Protein AF-A0A847PDR6-F1 (afdb_monomer)

Secondary structure (DSSP, 8-state):
-------SHHHHHHHHHHHHHHHHHHHHHHHHHTT------THHHHHHHHHHHHHHHHHHHHHHHHHTT----PPSS-BS-GGGGEEEEEE-STT-EEEEEE----TTSBSS---SS--PPPP-TTEEEEEEE--SSSSPEEEEEEEEEEEEE-TTS-EEEEE-SS-SEEEEEE-

pLDDT: mean 78.64, std 16.33, range [38.94, 95.25]

Radius of gyration: 23.84 Å; Cα contacts (8 Å, |Δi|>4): 259; chains: 1; bounding box: 51×36×88 Å

Solvent-accessible surface area (backbone atoms only — not comparable to full-atom values): 10231 Å² total; per-residue (Å²): 142,81,87,80,84,86,81,69,63,67,68,54,51,53,52,52,51,52,51,50,50,51,51,50,49,50,50,49,48,60,71,45,49,86,64,55,78,69,93,65,61,82,82,53,52,61,57,50,50,51,37,53,50,30,43,50,52,47,50,49,53,51,50,53,36,26,73,71,75,40,78,82,63,65,80,91,74,77,36,84,40,73,77,75,31,53,62,44,80,39,82,42,69,82,57,21,34,22,39,29,29,47,24,60,58,62,79,85,44,41,75,42,72,69,80,71,96,52,78,63,80,74,69,30,81,55,25,34,38,37,40,23,36,44,59,51,95,68,64,43,39,35,42,38,35,30,28,42,56,42,83,41,79,44,98,88,73,49,77,44,56,42,69,48,94,58,61,83,42,77,51,77,46,82,81

Structure (mmCIF, N/CA/C/O backbone):
data_AF-A0A847PDR6-F1
#
_entry.id   AF-A0A847PDR6-F1
#
loop_
_atom_site.group_PDB
_atom_site.id
_atom_site.type_symbol
_atom_site.label_atom_id
_atom_site.label_alt_id
_atom_site.label_comp_id
_atom_site.label_asym_id
_atom_site.label_entity_id
_atom_site.label_seq_id
_atom_site.pdbx_PDB_ins_code
_atom_site.Cartn_x
_atom_site.Cartn_y
_atom_site.Cartn_z
_atom_site.occupancy
_atom_site.B_iso_or_equiv
_atom_site.auth_seq_id
_atom_site.auth_comp_id
_atom_site.auth_asym_id
_atom_site.auth_atom_id
_atom_site.pdbx_PDB_model_num
ATOM 1 N N . MET A 1 1 ? 31.184 10.364 68.489 1.00 40.00 1 MET A N 1
ATOM 2 C CA . MET A 1 1 ? 30.933 11.076 67.215 1.00 40.00 1 MET A CA 1
ATOM 3 C C . MET A 1 1 ? 31.523 10.253 66.074 1.00 40.00 1 MET A C 1
ATOM 5 O O . MET A 1 1 ? 32.729 10.058 66.056 1.00 40.00 1 MET A O 1
ATOM 9 N N . LYS A 1 2 ? 30.700 9.705 65.172 1.00 40.47 2 LYS A N 1
ATOM 10 C CA . LYS A 1 2 ? 31.156 9.064 63.924 1.00 40.47 2 LYS A CA 1
ATOM 11 C C . LYS A 1 2 ? 30.298 9.610 62.785 1.00 40.47 2 LYS A C 1
ATOM 13 O O . LYS A 1 2 ? 29.132 9.251 62.667 1.00 40.47 2 LYS A O 1
ATOM 18 N N . HIS A 1 3 ? 30.866 10.511 61.988 1.00 46.66 3 HIS A N 1
ATOM 19 C CA . HIS A 1 3 ? 30.249 10.972 60.748 1.00 46.66 3 HIS A CA 1
ATOM 20 C C . HIS A 1 3 ? 30.401 9.872 59.693 1.00 46.66 3 HIS A C 1
ATOM 22 O O . HIS A 1 3 ? 31.506 9.598 59.228 1.00 46.66 3 HIS A O 1
ATOM 28 N N . VAL A 1 4 ? 29.295 9.227 59.325 1.00 50.03 4 VAL A N 1
ATOM 29 C CA . VAL A 1 4 ? 29.241 8.333 58.163 1.00 50.03 4 VAL A CA 1
ATOM 30 C C . VAL A 1 4 ? 29.188 9.214 56.913 1.00 50.03 4 VAL A C 1
ATOM 32 O O . VAL A 1 4 ? 28.184 9.874 56.651 1.00 50.03 4 VAL A O 1
ATOM 35 N N . ARG A 1 5 ? 30.289 9.258 56.154 1.00 50.44 5 ARG A N 1
ATOM 36 C CA . ARG A 1 5 ? 30.369 9.919 54.842 1.00 50.44 5 ARG A CA 1
ATOM 37 C C . ARG A 1 5 ? 29.450 9.197 53.845 1.00 50.44 5 ARG A C 1
ATOM 39 O O . ARG A 1 5 ? 29.838 8.194 53.256 1.00 50.44 5 ARG A O 1
ATOM 46 N N . ARG A 1 6 ? 28.241 9.719 53.623 1.00 54.78 6 ARG A N 1
ATOM 47 C CA . ARG A 1 6 ? 27.426 9.426 52.432 1.00 54.78 6 ARG A CA 1
ATOM 48 C C . ARG A 1 6 ? 27.840 10.400 51.328 1.00 54.78 6 ARG A C 1
ATOM 50 O O . ARG A 1 6 ? 27.376 11.531 51.317 1.00 54.78 6 ARG A O 1
ATOM 57 N N . GLY A 1 7 ? 28.750 9.989 50.447 1.00 57.31 7 GLY A N 1
ATOM 58 C CA . GLY A 1 7 ? 29.277 10.879 49.399 1.00 57.31 7 GLY A CA 1
ATOM 59 C C . GLY A 1 7 ? 29.751 10.195 48.115 1.00 57.31 7 GLY A C 1
ATOM 60 O O . GLY A 1 7 ? 30.481 10.817 47.359 1.00 57.31 7 GLY A O 1
ATOM 61 N N . GLY A 1 8 ? 29.382 8.931 47.872 1.00 57.72 8 GLY A N 1
ATOM 62 C CA . GLY A 1 8 ? 29.852 8.165 46.703 1.00 57.72 8 GLY A CA 1
ATOM 63 C C . GLY A 1 8 ? 28.779 7.776 45.679 1.00 57.72 8 GLY A C 1
ATOM 64 O O . GLY A 1 8 ? 29.122 7.337 44.590 1.00 57.72 8 GLY A O 1
ATOM 65 N N . ALA A 1 9 ? 27.489 7.929 45.995 1.00 62.28 9 ALA A N 1
ATOM 66 C CA . ALA A 1 9 ? 26.409 7.417 45.141 1.00 62.28 9 ALA A CA 1
ATOM 67 C C . ALA A 1 9 ? 26.086 8.332 43.947 1.00 62.28 9 ALA A C 1
ATOM 69 O O . ALA A 1 9 ? 25.774 7.857 42.862 1.00 62.28 9 ALA A O 1
ATOM 70 N N . LEU A 1 10 ? 26.197 9.647 44.133 1.00 66.75 10 LEU A N 1
ATOM 71 C CA . LEU A 1 10 ? 25.839 10.643 43.123 1.00 66.75 10 LEU A CA 1
ATOM 72 C C . LEU A 1 10 ? 26.701 10.582 41.842 1.00 66.75 10 LEU A C 1
ATOM 74 O O . LEU A 1 10 ? 26.118 10.590 40.759 1.00 66.75 10 LEU A O 1
ATOM 78 N N . PRO A 1 11 ? 28.044 10.438 41.904 1.00 73.69 11 PRO A N 1
ATOM 79 C CA . PRO A 1 11 ? 28.842 10.283 40.686 1.00 73.69 11 PRO A CA 1
ATOM 80 C C . PRO A 1 11 ? 28.556 8.959 39.965 1.00 73.69 11 PRO A C 1
ATOM 82 O O . PRO A 1 11 ? 28.554 8.922 38.741 1.00 73.69 11 PRO A O 1
ATOM 85 N N . MET A 1 12 ? 28.250 7.886 40.701 1.00 73.88 12 MET A N 1
ATOM 86 C CA . MET A 1 12 ? 27.918 6.588 40.108 1.00 73.88 12 MET A CA 1
ATOM 87 C C . MET A 1 12 ? 26.597 6.641 39.329 1.00 73.88 12 MET A C 1
ATOM 89 O O . MET A 1 12 ? 26.518 6.123 38.220 1.00 73.88 12 MET A O 1
ATOM 93 N N . VAL A 1 13 ? 25.582 7.324 39.871 1.00 79.94 13 VAL A N 1
ATOM 94 C CA . VAL A 1 13 ? 24.294 7.532 39.188 1.00 79.94 13 VAL A CA 1
ATOM 95 C C . VAL A 1 13 ? 24.475 8.337 37.901 1.00 79.94 13 VAL A C 1
ATOM 97 O O . VAL A 1 13 ? 23.901 7.977 36.877 1.00 79.94 13 VAL A O 1
ATOM 100 N N . LEU A 1 14 ? 25.311 9.380 37.920 1.00 80.50 14 LEU A N 1
ATOM 101 C CA . LEU A 1 14 ? 25.603 10.173 36.723 1.00 80.50 14 LEU A CA 1
ATOM 102 C C . LEU A 1 14 ? 26.308 9.344 35.640 1.00 80.50 14 LEU A C 1
ATOM 104 O O . LEU A 1 14 ? 25.964 9.463 34.470 1.00 80.50 14 LEU A O 1
ATOM 108 N N . VAL A 1 15 ? 27.241 8.464 36.017 1.00 83.88 15 VAL A N 1
ATOM 109 C CA . VAL A 1 15 ? 27.902 7.554 35.065 1.00 83.88 15 VAL A CA 1
ATOM 110 C C . VAL A 1 15 ? 26.899 6.578 34.448 1.00 83.88 15 VAL A C 1
ATOM 112 O O . VAL A 1 15 ? 26.892 6.405 33.233 1.00 83.88 15 VAL A O 1
ATOM 115 N N . VAL A 1 16 ? 26.015 5.986 35.256 1.00 83.81 16 VAL A N 1
ATOM 116 C CA . VAL A 1 16 ? 24.983 5.059 34.762 1.00 83.81 16 VAL A CA 1
ATOM 117 C C . VAL A 1 16 ? 24.013 5.762 33.811 1.00 83.81 16 VAL A C 1
ATOM 119 O O . VAL A 1 16 ? 23.700 5.212 32.760 1.00 83.81 16 VAL A O 1
ATOM 122 N N . LEU A 1 17 ? 23.584 6.987 34.128 1.00 84.56 17 LEU A N 1
ATOM 123 C CA . LEU A 1 17 ? 22.706 7.772 33.255 1.00 84.56 17 LEU A CA 1
ATOM 124 C C . LEU A 1 17 ? 23.386 8.152 31.935 1.00 84.56 17 LEU A C 1
ATOM 126 O O . LEU A 1 17 ? 22.752 8.074 30.886 1.00 84.56 17 LEU A O 1
ATOM 130 N N . SER A 1 18 ? 24.672 8.507 31.961 1.00 84.19 18 SER A N 1
ATOM 131 C CA . SER A 1 18 ? 25.435 8.804 30.743 1.00 84.19 18 SER A CA 1
ATOM 132 C C . SER A 1 18 ? 25.588 7.577 29.845 1.00 84.19 18 SER A C 1
ATOM 134 O O . SER A 1 18 ? 25.409 7.681 28.634 1.00 84.19 18 SER A O 1
ATOM 136 N N . VAL A 1 19 ? 25.861 6.405 30.427 1.00 88.25 19 VAL A N 1
ATOM 137 C CA . VAL A 1 19 ? 25.934 5.1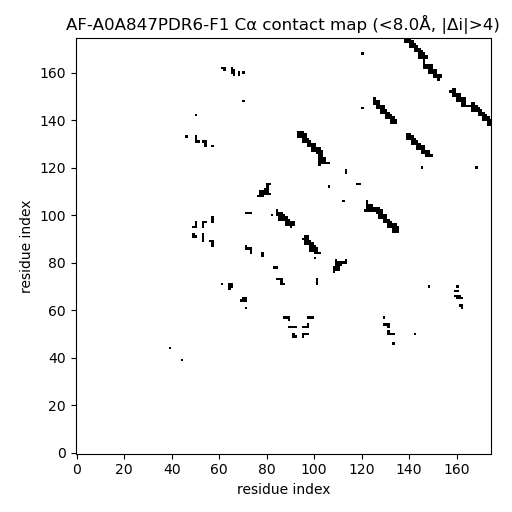41 29.676 1.00 88.25 19 VAL A CA 1
ATOM 138 C C . VAL A 1 19 ? 24.561 4.760 29.123 1.00 88.25 19 VAL A C 1
ATOM 140 O O . VAL A 1 19 ? 24.462 4.396 27.956 1.00 88.25 19 VAL A O 1
ATOM 143 N N . ALA A 1 20 ? 23.494 4.900 29.914 1.00 84.19 20 ALA A N 1
ATOM 144 C CA . ALA A 1 20 ? 22.133 4.642 29.456 1.00 84.19 20 ALA A CA 1
ATOM 145 C C . ALA A 1 20 ? 21.738 5.572 28.300 1.00 84.19 20 ALA A C 1
ATOM 147 O O . ALA A 1 20 ? 21.199 5.092 27.313 1.00 84.19 20 ALA A O 1
ATOM 148 N N . SER A 1 21 ? 22.066 6.866 28.381 1.00 81.75 21 SER A N 1
ATOM 149 C CA . SER A 1 21 ? 21.835 7.843 27.309 1.00 81.75 21 SER A CA 1
ATOM 150 C C . SER A 1 21 ? 22.625 7.511 26.041 1.00 81.75 21 SER A C 1
ATOM 152 O O . SER A 1 21 ? 22.076 7.571 24.948 1.00 81.75 21 SER A O 1
ATOM 154 N N . ALA A 1 22 ? 23.885 7.083 26.171 1.00 84.88 22 ALA A N 1
ATOM 155 C CA . ALA A 1 22 ? 24.697 6.660 25.031 1.00 84.88 22 ALA A CA 1
ATOM 156 C C . ALA A 1 22 ? 24.144 5.393 24.358 1.00 84.88 22 ALA A C 1
ATOM 158 O O . ALA A 1 22 ? 24.114 5.316 23.133 1.00 84.88 22 ALA A O 1
ATOM 159 N N . LEU A 1 23 ? 23.663 4.426 25.145 1.00 85.19 23 LEU A N 1
ATOM 160 C CA . LEU A 1 23 ? 23.009 3.221 24.628 1.00 85.19 23 LEU A CA 1
ATOM 161 C C . LEU A 1 23 ? 21.666 3.541 23.970 1.00 85.19 23 LEU A C 1
ATOM 163 O O . LEU A 1 23 ? 21.361 2.979 22.926 1.00 85.19 23 LEU A O 1
ATOM 167 N N . LEU A 1 24 ? 20.886 4.462 24.544 1.00 81.00 24 LEU A N 1
ATOM 168 C CA . LEU A 1 24 ? 19.638 4.943 23.948 1.00 81.00 24 LEU A CA 1
ATOM 169 C C . LEU A 1 24 ? 19.909 5.697 22.647 1.00 81.00 24 LEU A C 1
ATOM 171 O O . LEU A 1 24 ? 19.202 5.478 21.675 1.00 81.00 24 LEU A O 1
ATOM 175 N N . GLY A 1 25 ? 20.960 6.521 22.619 1.00 74.62 25 GLY A N 1
ATOM 176 C CA . GLY A 1 25 ? 21.447 7.200 21.426 1.00 74.62 25 GLY A CA 1
ATOM 177 C C . GLY A 1 25 ? 21.839 6.205 20.344 1.00 74.62 25 GLY A C 1
ATOM 178 O O . GLY A 1 25 ? 21.315 6.307 19.250 1.00 74.62 25 GLY A O 1
ATOM 179 N N . MET A 1 26 ? 22.660 5.201 20.668 1.00 76.00 26 MET A N 1
ATOM 180 C CA . MET A 1 26 ? 23.075 4.144 19.737 1.00 76.00 26 MET A CA 1
ATOM 181 C C . MET A 1 26 ? 21.896 3.293 19.250 1.00 76.00 26 MET A C 1
ATOM 183 O O . MET A 1 26 ? 21.832 2.973 18.071 1.00 76.00 26 MET A O 1
ATOM 187 N N . LEU A 1 27 ? 20.941 2.959 20.124 1.00 73.12 27 LEU A N 1
ATOM 188 C CA . LEU A 1 27 ? 19.705 2.282 19.731 1.00 73.12 27 LEU A CA 1
ATOM 189 C C . LEU A 1 27 ? 18.886 3.156 18.776 1.00 73.12 27 LEU A C 1
ATOM 191 O O . LEU A 1 27 ? 18.344 2.644 17.806 1.00 73.12 27 LEU A O 1
ATOM 195 N N . PHE A 1 28 ? 18.824 4.467 19.019 1.00 66.69 28 PHE A N 1
ATOM 196 C CA . PHE A 1 28 ? 18.190 5.411 1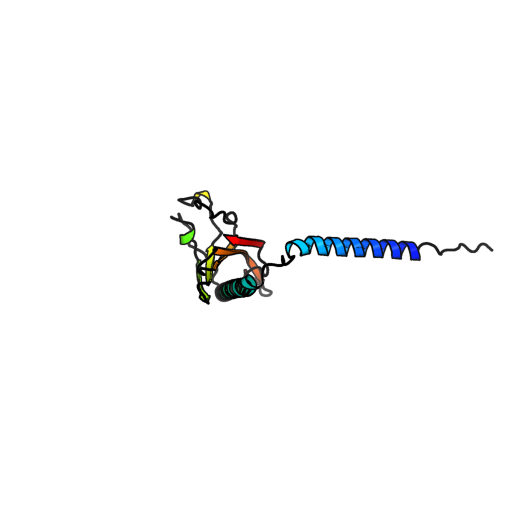8.106 1.00 66.69 28 PHE A CA 1
ATOM 197 C C . PHE A 1 28 ? 18.949 5.481 16.780 1.00 66.69 28 PHE A C 1
ATOM 199 O O . PHE A 1 28 ? 18.320 5.437 15.736 1.00 66.69 28 PHE A O 1
ATOM 206 N N . THR A 1 29 ? 20.283 5.518 16.782 1.00 63.34 29 THR A N 1
ATOM 207 C CA . THR A 1 29 ? 21.055 5.512 15.536 1.00 63.34 29 THR A CA 1
ATOM 208 C C . THR A 1 29 ? 20.816 4.233 14.753 1.00 63.34 29 THR A C 1
ATOM 210 O O . THR A 1 29 ? 20.516 4.334 13.582 1.00 63.34 29 THR A O 1
ATOM 213 N N . VAL A 1 30 ? 20.829 3.058 15.390 1.00 64.44 30 VAL A N 1
ATOM 214 C CA . VAL A 1 30 ? 20.611 1.769 14.712 1.00 64.44 30 VAL A CA 1
ATOM 215 C C . VAL A 1 30 ? 19.168 1.620 14.213 1.00 64.44 30 VAL A C 1
ATOM 217 O O . VAL A 1 30 ? 18.956 1.188 13.088 1.00 64.44 30 VAL A O 1
ATOM 220 N N . LEU A 1 31 ? 18.164 2.013 15.009 1.00 56.19 31 LEU A N 1
ATOM 221 C CA . LEU A 1 31 ? 16.753 1.957 14.597 1.00 56.19 31 LEU A CA 1
ATOM 222 C C . LEU A 1 31 ? 16.405 2.981 13.507 1.00 56.19 31 LEU A C 1
ATOM 224 O O . LEU A 1 31 ? 15.446 2.778 12.769 1.00 56.19 31 LEU A O 1
ATOM 228 N N . PHE A 1 32 ? 17.149 4.087 13.422 1.00 54.06 32 PHE A N 1
ATOM 229 C CA . PHE A 1 32 ? 16.967 5.117 12.397 1.00 54.06 32 PHE A CA 1
ATOM 230 C C . PHE A 1 32 ? 18.019 5.039 11.274 1.00 54.06 32 PHE A C 1
ATOM 232 O O . PHE A 1 32 ? 17.902 5.773 10.298 1.00 54.06 32 PHE A O 1
ATOM 239 N N . GLU A 1 33 ? 19.011 4.148 11.351 1.00 47.53 33 GLU A N 1
ATOM 240 C CA . GLU A 1 33 ? 19.978 3.871 10.277 1.00 47.53 33 GLU A CA 1
ATOM 241 C C . GLU A 1 33 ? 19.347 3.049 9.152 1.00 47.53 33 GLU A C 1
ATOM 243 O O . GLU A 1 33 ? 19.728 3.235 8.000 1.00 47.53 33 GLU A O 1
ATOM 248 N N . ASP A 1 34 ? 18.294 2.274 9.427 1.00 39.75 34 ASP A N 1
ATOM 249 C CA . ASP A 1 34 ? 17.408 1.750 8.371 1.00 39.75 34 ASP A CA 1
ATOM 250 C C . ASP A 1 34 ? 16.645 2.881 7.640 1.00 39.75 34 ASP A C 1
ATOM 252 O O . ASP A 1 34 ? 16.064 2.679 6.574 1.00 39.75 34 ASP A O 1
ATOM 256 N N . TRP A 1 35 ? 16.699 4.103 8.183 1.00 43.47 35 TRP A N 1
ATOM 257 C CA . TRP A 1 35 ? 16.267 5.354 7.556 1.00 43.47 35 TRP A CA 1
ATOM 258 C C . TRP A 1 35 ? 17.423 6.271 7.146 1.00 43.47 35 TRP A C 1
ATOM 260 O O . TRP A 1 35 ? 17.186 7.425 6.772 1.00 43.47 35 TRP A O 1
ATOM 270 N N . SER A 1 36 ? 18.669 5.785 7.171 1.00 40.53 36 SER A N 1
ATOM 271 C CA . SER A 1 36 ? 19.790 6.550 6.640 1.00 40.53 36 SER A CA 1
ATOM 272 C C . SER A 1 36 ? 19.578 6.752 5.141 1.00 40.53 36 SER A C 1
ATOM 274 O O . SE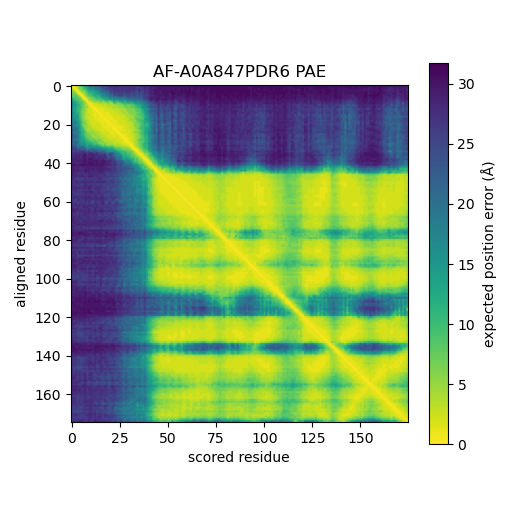R A 1 36 ? 19.645 5.835 4.323 1.00 40.53 36 SER A O 1
ATOM 276 N N . PHE A 1 37 ? 19.256 7.999 4.799 1.00 45.25 37 PHE A N 1
ATOM 277 C CA . PHE A 1 37 ? 19.363 8.543 3.460 1.00 45.25 37 PHE A CA 1
ATOM 278 C C . PHE A 1 37 ? 20.788 8.267 2.982 1.00 45.25 37 PHE A C 1
ATOM 280 O O . PHE A 1 37 ? 21.718 9.008 3.296 1.00 45.25 37 PHE A O 1
ATOM 287 N N . SER A 1 38 ? 20.961 7.161 2.260 1.00 41.25 38 SER A N 1
ATOM 288 C CA . SER A 1 38 ? 22.122 6.954 1.415 1.00 41.25 38 SER A CA 1
ATOM 289 C C . SER A 1 38 ? 22.242 8.193 0.536 1.00 41.25 38 SER A C 1
ATOM 291 O O . SER A 1 38 ? 21.262 8.620 -0.078 1.00 41.25 38 SER A O 1
ATOM 293 N N . GLU A 1 39 ? 23.426 8.799 0.558 1.00 38.94 39 GLU A N 1
ATOM 294 C CA . GLU A 1 39 ? 23.857 9.865 -0.338 1.00 38.94 39 GLU A CA 1
ATOM 295 C C . GLU A 1 39 ? 23.738 9.362 -1.781 1.00 38.94 39 GLU A C 1
ATOM 297 O O . GLU A 1 39 ? 24.679 8.837 -2.370 1.00 38.94 39 GLU A O 1
ATOM 302 N N . MET A 1 40 ? 22.527 9.443 -2.319 1.00 42.34 40 MET A N 1
ATOM 303 C CA . MET A 1 40 ? 22.186 9.026 -3.662 1.00 42.34 40 MET A CA 1
ATOM 304 C C . MET A 1 40 ? 22.170 10.277 -4.529 1.00 42.34 40 MET A C 1
ATOM 306 O O . MET A 1 40 ? 21.548 11.283 -4.184 1.00 42.34 40 MET A O 1
ATOM 310 N N . GLU A 1 41 ? 22.948 10.205 -5.600 1.00 43.50 41 GLU A N 1
ATOM 311 C CA . GLU A 1 41 ? 23.238 11.235 -6.591 1.00 43.50 41 GLU A CA 1
ATOM 312 C C . GLU A 1 41 ? 22.080 12.219 -6.817 1.00 43.50 41 GLU A C 1
ATOM 314 O O . GLU A 1 41 ? 20.929 11.831 -7.010 1.00 43.50 41 GLU A O 1
ATOM 319 N N . PHE A 1 42 ? 22.410 13.513 -6.819 1.00 47.94 42 PHE A N 1
ATOM 320 C CA . PHE A 1 42 ? 21.479 14.644 -6.929 1.00 47.94 42 PHE A CA 1
ATOM 321 C C . PHE A 1 42 ? 20.478 14.549 -8.104 1.00 47.94 42 PHE A C 1
ATOM 323 O O . PHE A 1 42 ? 19.418 15.159 -8.030 1.00 47.94 42 PHE A O 1
ATOM 330 N N . GLU A 1 43 ? 20.762 13.765 -9.151 1.00 52.44 43 GLU A N 1
ATOM 331 C CA . GLU A 1 43 ? 19.835 13.496 -10.266 1.00 52.44 43 GLU A CA 1
ATOM 332 C C . GLU A 1 43 ? 18.624 12.635 -9.869 1.00 52.44 43 GLU A C 1
ATOM 334 O O . GLU A 1 43 ? 17.566 12.736 -10.485 1.00 52.44 43 GLU A O 1
ATOM 339 N N . GLY A 1 44 ? 18.737 11.802 -8.829 1.00 57.31 44 GLY A N 1
ATOM 340 C CA . GLY A 1 44 ? 17.654 10.915 -8.403 1.00 57.31 44 GLY A CA 1
ATOM 341 C C . GLY A 1 44 ? 16.710 11.481 -7.345 1.00 57.31 44 GLY A C 1
ATOM 342 O O . GLY A 1 44 ? 15.661 10.890 -7.077 1.00 57.31 44 GLY A O 1
ATOM 343 N N . VAL A 1 45 ? 17.057 12.624 -6.752 1.00 64.56 45 VAL A N 1
ATOM 344 C CA . VAL A 1 45 ? 16.279 13.257 -5.676 1.00 64.56 45 VAL A CA 1
ATOM 345 C C . VAL A 1 45 ? 14.954 13.801 -6.203 1.00 64.56 45 VAL A C 1
ATOM 347 O O . VAL A 1 45 ? 13.918 13.579 -5.574 1.00 64.56 45 VAL A O 1
ATOM 350 N N . ASP A 1 46 ? 14.967 14.445 -7.370 1.00 77.56 46 ASP A N 1
ATOM 351 C CA . ASP A 1 46 ? 13.763 15.024 -7.972 1.00 77.56 46 ASP A CA 1
ATOM 352 C C . ASP A 1 46 ? 12.788 13.932 -8.422 1.00 77.56 46 ASP A C 1
ATOM 354 O O . ASP A 1 46 ? 11.599 13.983 -8.110 1.00 77.56 46 ASP A O 1
ATOM 358 N N . GLU A 1 47 ? 13.290 12.878 -9.065 1.00 83.25 47 GLU A N 1
ATOM 359 C CA . GLU A 1 47 ? 12.474 11.733 -9.474 1.00 83.25 47 GLU A CA 1
ATOM 360 C C . GLU A 1 47 ? 11.885 10.996 -8.265 1.00 83.25 47 GLU A C 1
ATOM 362 O O . GLU A 1 47 ? 10.689 10.705 -8.231 1.00 83.25 47 GLU A O 1
ATOM 367 N N . ARG A 1 48 ? 12.690 10.755 -7.221 1.00 85.44 48 ARG A N 1
ATOM 368 C CA . ARG A 1 48 ? 12.203 10.154 -5.974 1.00 85.44 48 ARG A CA 1
ATOM 369 C C . ARG A 1 48 ? 11.144 11.032 -5.310 1.00 85.44 48 ARG A C 1
ATOM 371 O O . ARG A 1 48 ? 10.137 10.509 -4.837 1.00 85.44 48 ARG A O 1
ATOM 378 N N . ALA A 1 49 ? 11.328 12.351 -5.293 1.00 86.25 49 ALA A N 1
ATOM 379 C CA . ALA A 1 49 ? 10.336 13.280 -4.763 1.00 86.25 49 ALA A CA 1
ATOM 380 C C . ALA A 1 49 ? 9.024 13.240 -5.567 1.00 86.25 49 ALA A C 1
ATOM 382 O O . ALA A 1 49 ? 7.947 13.213 -4.970 1.00 86.25 49 ALA A O 1
ATOM 383 N N . LEU A 1 50 ? 9.097 13.162 -6.900 1.00 88.62 50 LEU A N 1
ATOM 384 C CA . LEU A 1 50 ? 7.927 12.995 -7.767 1.00 88.62 50 LEU A CA 1
ATOM 385 C C . LEU A 1 50 ? 7.204 11.670 -7.497 1.00 88.62 50 LEU A C 1
ATOM 387 O O . LEU A 1 50 ? 5.976 11.652 -7.377 1.00 88.62 50 LEU A O 1
ATOM 391 N N . MET A 1 51 ? 7.951 10.577 -7.333 1.00 90.38 51 MET A N 1
ATOM 392 C CA . MET A 1 51 ? 7.395 9.275 -6.967 1.00 90.38 51 MET A CA 1
ATOM 393 C C . MET A 1 51 ? 6.699 9.318 -5.604 1.00 90.38 51 MET A C 1
ATOM 395 O O . MET A 1 51 ? 5.534 8.943 -5.498 1.00 90.38 51 MET A O 1
ATOM 399 N N . LEU A 1 52 ? 7.352 9.850 -4.569 1.00 90.56 52 LEU A N 1
ATOM 400 C CA . LEU A 1 52 ? 6.742 10.008 -3.246 1.00 90.56 52 LEU A CA 1
ATOM 401 C C . LEU A 1 52 ? 5.509 10.919 -3.279 1.00 90.56 52 LEU A C 1
ATOM 403 O O . LEU A 1 52 ? 4.530 10.660 -2.580 1.00 90.56 52 LEU A O 1
ATOM 407 N N . SER A 1 53 ? 5.521 11.966 -4.107 1.00 89.81 53 SER A N 1
ATOM 408 C CA . SER A 1 53 ? 4.354 12.826 -4.298 1.00 89.81 53 SER A CA 1
ATOM 409 C C . SER A 1 53 ? 3.189 12.065 -4.931 1.00 89.81 53 SER A C 1
ATOM 411 O O . SER A 1 53 ? 2.058 12.216 -4.475 1.00 89.81 53 SER A O 1
ATOM 413 N N . SER A 1 54 ? 3.448 11.238 -5.949 1.00 92.56 54 SER A N 1
ATOM 414 C CA . SER A 1 54 ? 2.416 10.407 -6.582 1.00 92.56 54 SER A CA 1
ATOM 415 C C . SER A 1 54 ? 1.875 9.348 -5.612 1.00 92.56 54 SER A C 1
ATOM 417 O O . SER A 1 54 ? 0.660 9.156 -5.527 1.00 92.56 54 SER A O 1
ATOM 419 N N . ALA A 1 55 ? 2.753 8.737 -4.809 1.00 91.62 55 ALA A N 1
ATOM 420 C CA . ALA A 1 55 ? 2.371 7.805 -3.753 1.00 91.62 55 ALA A CA 1
ATOM 421 C C . ALA A 1 55 ? 1.450 8.469 -2.719 1.00 91.62 55 ALA A C 1
ATOM 423 O O . ALA A 1 55 ? 0.398 7.930 -2.376 1.00 91.62 55 ALA A O 1
ATOM 424 N N . ASN A 1 56 ? 1.805 9.674 -2.267 1.00 91.94 56 ASN A N 1
ATOM 425 C CA . ASN A 1 56 ? 0.991 10.448 -1.333 1.00 91.94 56 ASN A CA 1
ATOM 426 C C . ASN A 1 56 ? -0.370 10.833 -1.919 1.00 91.94 56 ASN A C 1
ATOM 428 O O . ASN A 1 56 ? -1.368 10.779 -1.204 1.00 91.94 56 ASN A O 1
ATOM 432 N N . GLU A 1 57 ? -0.443 11.178 -3.205 1.00 92.25 57 GLU A N 1
ATOM 433 C CA . GLU A 1 57 ? -1.724 11.435 -3.866 1.00 92.25 57 GLU A CA 1
ATOM 434 C C . GLU A 1 57 ? -2.620 10.188 -3.853 1.00 92.25 57 GLU A C 1
ATOM 436 O O . GLU A 1 57 ? -3.800 10.275 -3.504 1.00 92.25 57 GLU A O 1
ATOM 441 N N . ALA A 1 58 ? -2.063 9.014 -4.167 1.00 93.69 58 ALA A N 1
ATOM 442 C CA . ALA A 1 58 ? -2.795 7.753 -4.082 1.00 93.69 58 ALA A CA 1
ATOM 443 C C . ALA A 1 58 ? -3.264 7.455 -2.645 1.00 93.69 58 ALA A C 1
ATOM 445 O O . ALA A 1 58 ? -4.427 7.100 -2.453 1.00 93.69 58 ALA A O 1
ATOM 446 N N . LEU A 1 59 ? -2.413 7.673 -1.632 1.00 93.12 59 LEU A N 1
ATOM 447 C CA . LEU A 1 59 ? -2.792 7.538 -0.218 1.00 93.12 59 LEU A CA 1
ATOM 448 C C . LEU A 1 59 ? -3.937 8.478 0.169 1.00 93.12 59 LEU A C 1
ATOM 450 O O . LEU A 1 59 ? -4.841 8.069 0.895 1.00 93.12 59 LEU A O 1
ATOM 454 N N . CYS A 1 60 ? -3.924 9.727 -0.303 1.00 92.69 60 CYS A N 1
ATOM 455 C CA . CYS A 1 60 ? -5.016 10.667 -0.061 1.00 92.69 60 CYS A CA 1
ATOM 456 C C . CYS A 1 60 ? -6.336 10.145 -0.637 1.00 92.69 60 CYS A C 1
ATOM 458 O O . CYS A 1 60 ? -7.329 10.115 0.084 1.00 92.69 60 CYS A O 1
ATOM 460 N N . ARG A 1 61 ? -6.336 9.631 -1.873 1.00 94.75 61 ARG A N 1
ATOM 461 C CA . ARG A 1 61 ? -7.542 9.037 -2.475 1.00 94.75 61 ARG A CA 1
ATOM 462 C C . ARG A 1 61 ? -8.020 7.789 -1.731 1.00 94.75 61 ARG A C 1
ATOM 464 O O . ARG A 1 61 ? -9.221 7.617 -1.549 1.00 94.75 61 ARG A O 1
ATOM 471 N N . VAL A 1 62 ? -7.105 6.937 -1.262 1.00 95.00 62 VAL A N 1
ATOM 472 C CA . VAL A 1 62 ? -7.456 5.787 -0.408 1.00 95.00 62 VAL A CA 1
ATOM 473 C C . VAL A 1 62 ? -8.127 6.264 0.881 1.00 95.00 62 VAL A C 1
ATOM 475 O O . VAL A 1 62 ? -9.184 5.760 1.248 1.00 95.00 62 VAL A O 1
ATOM 478 N N . ARG A 1 63 ? -7.563 7.276 1.548 1.00 94.19 63 ARG A N 1
ATOM 479 C CA . ARG A 1 63 ? -8.150 7.856 2.765 1.00 94.19 63 ARG A CA 1
ATOM 480 C C . ARG A 1 63 ? -9.524 8.475 2.511 1.00 94.19 63 ARG A C 1
ATOM 482 O O . ARG A 1 63 ? -10.404 8.315 3.347 1.00 94.19 63 ARG A O 1
ATOM 489 N N . GLU A 1 64 ? -9.724 9.139 1.375 1.00 94.56 64 GLU A N 1
ATOM 490 C CA . GLU A 1 64 ? -11.031 9.672 0.972 1.00 94.56 64 GLU A CA 1
ATOM 491 C C . GLU A 1 64 ? -12.070 8.557 0.784 1.00 94.56 64 GLU A C 1
ATOM 493 O O . GLU A 1 64 ? -13.195 8.690 1.264 1.00 94.56 64 GLU A O 1
ATOM 498 N N . GLN A 1 65 ? -11.695 7.438 0.151 1.00 95.00 65 GLN A N 1
ATOM 499 C CA . GLN A 1 65 ? -12.578 6.274 0.017 1.00 95.00 65 GLN A CA 1
ATOM 500 C C . GLN A 1 65 ? -12.938 5.682 1.385 1.00 95.00 65 GLN A C 1
ATOM 502 O O . GLN A 1 65 ? -14.119 5.474 1.667 1.00 95.00 65 GLN A O 1
ATOM 507 N N . LEU A 1 66 ? -11.951 5.501 2.268 1.00 94.19 66 LEU A N 1
ATOM 508 C CA . LEU A 1 66 ? -12.179 4.993 3.623 1.00 94.19 66 LEU A CA 1
ATOM 509 C C . LEU A 1 66 ? -13.085 5.924 4.438 1.00 94.19 66 LEU A C 1
ATOM 511 O O . LEU A 1 66 ? -14.021 5.458 5.085 1.00 94.19 66 LEU A O 1
ATOM 515 N N . ALA A 1 67 ? -12.873 7.240 4.348 1.00 90.62 67 ALA A N 1
ATOM 516 C CA . ALA A 1 67 ? -13.720 8.238 4.999 1.00 90.62 67 ALA A CA 1
ATOM 517 C C . ALA A 1 67 ? -15.165 8.229 4.468 1.00 90.62 67 ALA A C 1
ATOM 519 O O . ALA A 1 67 ? -16.093 8.550 5.208 1.00 90.62 67 ALA A O 1
ATOM 520 N N . ALA A 1 68 ? -15.367 7.829 3.209 1.00 91.88 68 ALA A N 1
ATOM 521 C CA . ALA A 1 68 ? -16.686 7.611 2.619 1.00 91.88 68 ALA A CA 1
ATOM 522 C C . ALA A 1 68 ? -17.314 6.249 2.993 1.00 91.88 68 ALA A C 1
ATOM 524 O O . ALA A 1 68 ? -18.413 5.941 2.538 1.00 91.88 68 ALA A O 1
ATOM 525 N N . GLY A 1 69 ? -16.644 5.433 3.815 1.00 89.81 69 GLY A N 1
ATOM 526 C CA . GLY A 1 69 ? -17.103 4.096 4.199 1.00 89.81 69 GLY A CA 1
ATOM 527 C C . GLY A 1 69 ? -16.831 3.021 3.143 1.00 89.81 69 GLY A C 1
ATOM 528 O O . GLY A 1 69 ? -17.424 1.944 3.192 1.00 89.81 69 GLY A O 1
ATOM 529 N N . HIS A 1 70 ? -15.950 3.298 2.182 1.00 90.56 70 HIS A N 1
ATOM 530 C CA . HIS A 1 70 ? -15.575 2.370 1.124 1.00 90.56 70 HIS A CA 1
ATOM 531 C C . HIS A 1 70 ? -14.149 1.859 1.344 1.00 90.56 70 HIS A C 1
ATOM 533 O O . HIS A 1 70 ? -13.182 2.611 1.237 1.00 90.56 70 HIS A O 1
ATOM 539 N N . CYS A 1 71 ? -14.011 0.563 1.629 1.00 91.69 71 CYS A N 1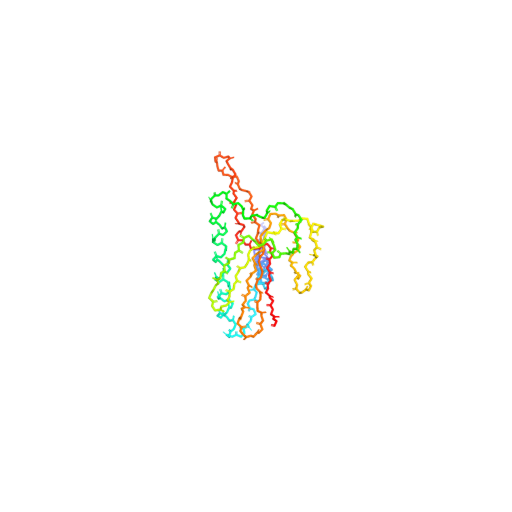
ATOM 540 C CA . CYS A 1 71 ? -12.707 -0.092 1.651 1.00 91.69 71 CYS A CA 1
ATOM 541 C C . CYS A 1 71 ? -12.290 -0.442 0.212 1.00 91.69 71 CYS A C 1
ATOM 543 O O . CYS A 1 71 ? -13.060 -1.134 -0.463 1.00 91.69 71 CYS A O 1
ATOM 545 N N . PRO A 1 72 ? -11.122 0.012 -0.284 1.00 91.88 72 PRO A N 1
ATOM 546 C CA . PRO A 1 72 ? -10.645 -0.353 -1.613 1.00 91.88 72 PRO A CA 1
ATOM 547 C C . PRO A 1 72 ? -10.296 -1.848 -1.640 1.00 91.88 72 PRO A C 1
ATOM 549 O O . PRO A 1 72 ? -9.208 -2.247 -1.237 1.00 91.88 72 PRO A O 1
ATOM 552 N N . ARG A 1 73 ? -11.236 -2.676 -2.097 1.00 91.19 73 ARG A N 1
ATOM 553 C CA . ARG A 1 73 ? -11.099 -4.135 -2.178 1.00 91.19 73 ARG A CA 1
ATOM 554 C C . ARG A 1 73 ? -11.486 -4.629 -3.554 1.00 91.19 73 ARG A C 1
ATOM 556 O O . ARG A 1 73 ? -12.377 -4.065 -4.198 1.00 91.19 73 ARG A O 1
ATOM 563 N N . VAL A 1 74 ? -10.836 -5.698 -3.987 1.00 88.75 74 VAL A N 1
ATOM 564 C CA . VAL A 1 74 ? -11.299 -6.445 -5.153 1.00 88.75 74 VAL A CA 1
ATOM 565 C C . VAL A 1 74 ? -12.283 -7.516 -4.672 1.00 88.75 74 VAL A C 1
ATOM 567 O O . VAL A 1 74 ? -12.043 -8.118 -3.632 1.00 88.75 74 VAL A O 1
ATOM 570 N N . PRO A 1 75 ? -13.412 -7.745 -5.368 1.00 84.00 75 PRO A N 1
ATOM 571 C CA . PRO A 1 75 ? -14.354 -8.792 -4.977 1.00 84.00 75 PRO A CA 1
ATOM 572 C C . PRO A 1 75 ? -13.693 -10.171 -4.951 1.00 84.00 75 PRO A C 1
ATOM 574 O O . PRO A 1 75 ? -12.926 -10.476 -5.862 1.00 84.00 75 PRO A O 1
ATOM 577 N N . ASP A 1 76 ? -14.050 -11.008 -3.975 1.00 79.25 76 ASP A N 1
ATOM 578 C CA . ASP A 1 76 ? -13.527 -12.372 -3.842 1.00 79.25 76 ASP A CA 1
ATOM 579 C C . ASP A 1 76 ? -13.660 -13.179 -5.144 1.00 79.25 76 ASP A C 1
ATOM 581 O O . ASP A 1 76 ? -14.699 -13.152 -5.819 1.00 79.25 76 ASP A O 1
ATOM 585 N N . GLY A 1 77 ? -12.615 -13.934 -5.492 1.00 73.56 77 GLY A N 1
ATOM 586 C CA . GLY A 1 77 ? -12.631 -14.803 -6.660 1.00 73.56 77 GLY A CA 1
ATOM 587 C C . GLY A 1 77 ? -11.254 -15.191 -7.186 1.00 73.56 77 GLY A C 1
ATOM 588 O O . GLY A 1 77 ? -10.212 -14.743 -6.725 1.00 73.56 77 GLY A O 1
ATOM 589 N N . VAL A 1 78 ? -11.265 -16.038 -8.212 1.00 70.88 78 VAL A N 1
ATOM 590 C CA . VAL A 1 78 ? -10.050 -16.488 -8.896 1.00 70.88 78 VAL A CA 1
ATOM 591 C C . VAL A 1 78 ? -9.561 -15.395 -9.848 1.00 70.88 78 VAL A C 1
ATOM 593 O O . VAL A 1 78 ? -10.290 -14.984 -10.755 1.00 70.88 78 VAL A O 1
ATOM 596 N N . PHE A 1 79 ? -8.308 -14.964 -9.691 1.00 72.56 79 PHE A N 1
ATOM 597 C CA . PHE A 1 79 ? -7.718 -13.901 -10.508 1.00 72.56 79 PHE A CA 1
ATOM 598 C C . PHE A 1 79 ? -6.738 -14.444 -11.539 1.00 72.56 79 PHE A C 1
ATOM 600 O O . PHE A 1 79 ? -5.844 -15.230 -11.230 1.00 72.56 79 PHE A O 1
ATOM 607 N N . SER A 1 80 ? -6.862 -13.954 -12.773 1.00 72.69 80 SER A N 1
ATOM 608 C CA . SER A 1 80 ? -5.970 -14.322 -13.876 1.00 72.69 80 SER A CA 1
ATOM 609 C C . SER A 1 80 ? -4.549 -13.763 -13.731 1.00 72.69 80 SER A C 1
ATOM 611 O O . SER A 1 80 ? -3.638 -14.277 -14.374 1.00 72.69 80 SER A O 1
ATOM 613 N N . SER A 1 81 ? -4.354 -12.695 -12.948 1.00 79.38 81 SER A N 1
ATOM 614 C CA . SER A 1 81 ? -3.049 -12.062 -12.708 1.00 79.38 81 SER A CA 1
ATOM 615 C C . SER A 1 81 ? -3.072 -11.143 -11.481 1.00 79.38 81 SER A C 1
ATOM 617 O O . SER A 1 81 ? -4.138 -10.715 -11.039 1.00 79.38 81 SER A O 1
ATOM 619 N N . PHE A 1 82 ? -1.891 -10.777 -10.970 1.00 80.19 82 PHE A N 1
ATOM 620 C CA . PHE A 1 82 ? -1.765 -9.780 -9.901 1.00 80.19 82 PHE A CA 1
ATOM 621 C C . PHE A 1 82 ? -2.292 -8.399 -10.322 1.00 80.19 82 PHE A C 1
ATOM 623 O O . PHE A 1 82 ? -2.920 -7.705 -9.531 1.00 80.19 82 PHE A O 1
ATOM 630 N N . GLU A 1 83 ? -2.118 -8.014 -11.590 1.00 85.00 83 GLU A N 1
ATOM 631 C CA . GLU A 1 83 ? -2.620 -6.732 -12.106 1.00 85.00 83 GLU A CA 1
ATOM 632 C C . GLU A 1 83 ? -4.152 -6.609 -12.033 1.00 85.00 83 GLU A C 1
ATOM 634 O O . GLU A 1 83 ? -4.683 -5.506 -11.904 1.00 85.00 83 GLU A O 1
ATOM 639 N N . ALA A 1 84 ? -4.878 -7.734 -12.045 1.00 86.38 84 ALA A N 1
ATOM 640 C CA . ALA A 1 84 ? -6.327 -7.744 -11.838 1.00 86.38 84 ALA A CA 1
ATOM 641 C C . ALA A 1 84 ? -6.733 -7.339 -10.408 1.00 86.38 84 ALA A C 1
ATOM 643 O O . ALA A 1 84 ? -7.894 -7.010 -10.178 1.00 86.38 84 ALA A O 1
ATOM 644 N N . ARG A 1 85 ? -5.783 -7.320 -9.462 1.00 87.94 85 ARG A N 1
ATOM 645 C CA . ARG A 1 85 ? -5.997 -6.902 -8.070 1.00 87.94 85 ARG A CA 1
ATOM 646 C C . ARG A 1 85 ? -5.853 -5.395 -7.841 1.00 87.94 85 ARG A C 1
ATOM 648 O O . ARG A 1 85 ? -5.903 -4.930 -6.702 1.00 87.94 85 ARG A O 1
ATOM 655 N N . ARG A 1 86 ? -5.621 -4.617 -8.902 1.00 91.62 86 ARG A N 1
ATOM 656 C CA . ARG A 1 86 ? -5.463 -3.165 -8.808 1.00 91.62 86 ARG A CA 1
ATOM 657 C C . ARG A 1 86 ? -6.799 -2.507 -8.464 1.00 91.62 86 ARG A C 1
ATOM 659 O O . ARG A 1 86 ? -7.726 -2.521 -9.268 1.00 91.62 86 ARG A O 1
ATOM 666 N N . VAL A 1 87 ? -6.861 -1.869 -7.301 1.00 94.88 87 VAL A N 1
ATOM 667 C CA . VAL A 1 87 ? -8.035 -1.127 -6.812 1.00 94.88 87 VAL A CA 1
ATOM 668 C C . VAL A 1 87 ? -7.985 0.350 -7.190 1.00 94.88 87 VAL A C 1
ATOM 670 O O . VAL A 1 87 ? -9.022 1.003 -7.292 1.00 94.88 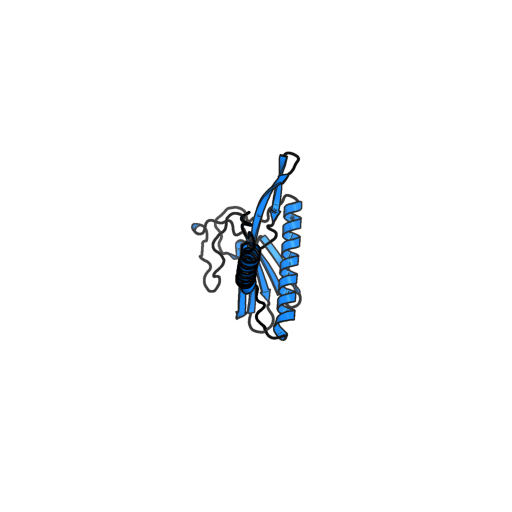87 VAL A O 1
ATOM 673 N N . LEU A 1 88 ? -6.785 0.890 -7.422 1.00 95.00 88 LEU A N 1
ATOM 674 C CA . LEU A 1 88 ? -6.606 2.295 -7.767 1.00 95.00 88 LEU A CA 1
ATOM 675 C C . LEU A 1 88 ? -5.387 2.506 -8.668 1.00 95.00 88 LEU A C 1
ATOM 677 O O . LEU A 1 88 ? -4.382 1.800 -8.581 1.00 95.00 88 LEU A O 1
ATOM 681 N N . PHE A 1 89 ? -5.496 3.502 -9.542 1.00 94.06 89 PHE A N 1
ATOM 682 C CA . PHE A 1 89 ? -4.435 3.954 -10.430 1.00 94.06 89 PHE A CA 1
ATOM 683 C C . PHE A 1 89 ? -4.358 5.481 -10.389 1.00 94.06 89 PHE A C 1
ATOM 685 O O . PHE A 1 89 ? -5.364 6.165 -10.599 1.00 94.06 89 PHE A O 1
ATOM 692 N N . CYS A 1 90 ? -3.163 6.003 -10.132 1.00 91.81 90 CYS A N 1
ATOM 693 C CA . CYS A 1 90 ? -2.837 7.419 -10.197 1.00 91.81 90 CYS A CA 1
ATOM 694 C C . CYS A 1 90 ? -1.724 7.631 -11.216 1.00 91.81 90 CYS A C 1
ATOM 696 O O . CYS A 1 90 ? -0.613 7.126 -11.055 1.00 91.81 90 CYS A O 1
ATOM 698 N N . GLU A 1 91 ? -2.013 8.426 -12.237 1.00 89.94 91 GLU A N 1
ATOM 699 C CA . GLU A 1 91 ? -0.989 8.938 -13.136 1.00 89.94 91 GLU A CA 1
ATOM 700 C C . GLU A 1 91 ? -0.374 10.192 -12.510 1.00 89.94 91 GLU A C 1
ATOM 702 O O . GLU A 1 91 ? -1.076 11.154 -12.197 1.00 89.94 91 GLU A O 1
ATOM 707 N N . GLY A 1 92 ? 0.928 10.133 -12.247 1.00 84.19 92 GLY A N 1
ATOM 708 C CA . GLY A 1 92 ? 1.722 11.251 -11.763 1.00 84.19 92 GLY A CA 1
ATOM 709 C C . GLY A 1 92 ? 2.305 12.067 -12.916 1.00 84.19 92 GLY A C 1
ATOM 710 O O . GLY A 1 92 ? 1.934 11.926 -14.079 1.00 84.19 92 GLY A O 1
ATOM 711 N N . ARG A 1 93 ? 3.242 12.954 -12.582 1.00 84.50 93 ARG A N 1
ATOM 712 C CA . ARG A 1 93 ? 3.977 13.746 -13.577 1.00 84.50 93 ARG A CA 1
ATOM 713 C C . ARG A 1 93 ? 5.143 12.945 -14.147 1.00 84.50 93 ARG A C 1
ATOM 715 O O . ARG A 1 93 ? 5.618 12.013 -13.508 1.00 84.50 93 ARG A O 1
ATOM 722 N N . ASP A 1 94 ? 5.603 13.330 -15.333 1.00 82.44 94 ASP A N 1
ATOM 723 C CA . ASP A 1 94 ? 6.857 12.846 -15.929 1.00 82.44 94 ASP A CA 1
ATOM 724 C C . ASP A 1 94 ? 6.961 11.312 -16.019 1.00 82.44 94 ASP A C 1
ATOM 726 O O . ASP A 1 94 ? 8.001 10.709 -15.765 1.00 82.44 94 ASP A O 1
ATOM 730 N N 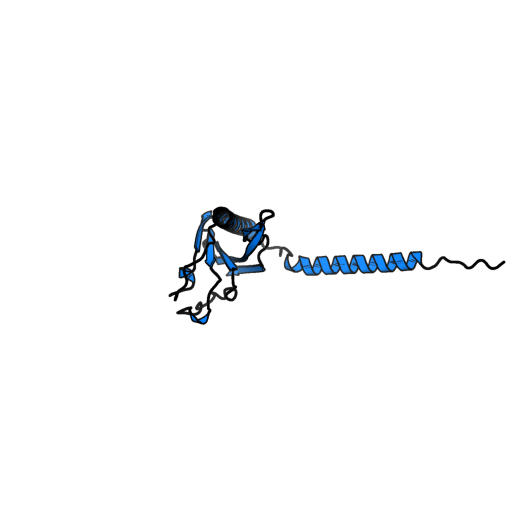. GLY A 1 95 ? 5.844 10.658 -16.359 1.00 83.94 95 GLY A N 1
ATOM 731 C CA . GLY A 1 95 ? 5.779 9.200 -16.505 1.00 83.94 95 GLY A CA 1
ATOM 732 C C . GLY A 1 95 ? 5.821 8.427 -15.183 1.00 83.94 95 GLY A C 1
ATOM 733 O O . GLY A 1 95 ? 5.869 7.195 -15.194 1.00 83.94 95 GLY A O 1
ATOM 734 N N . VAL A 1 96 ? 5.788 9.111 -14.035 1.00 89.88 96 VAL A N 1
ATOM 735 C CA . VAL A 1 96 ? 5.565 8.477 -12.734 1.00 89.88 96 VAL A CA 1
ATOM 736 C C . VAL A 1 96 ? 4.121 8.002 -12.656 1.00 89.88 96 VAL A C 1
ATOM 738 O O . VAL A 1 96 ? 3.192 8.741 -12.968 1.00 89.88 96 VAL A O 1
ATOM 741 N N . ARG A 1 97 ? 3.912 6.778 -12.184 1.00 92.00 97 ARG A N 1
ATOM 742 C CA . ARG A 1 97 ? 2.578 6.227 -11.931 1.00 92.00 97 ARG A CA 1
ATOM 743 C C . ARG A 1 97 ? 2.554 5.467 -10.620 1.00 92.00 97 ARG A C 1
ATOM 745 O O . ARG A 1 97 ? 3.516 4.771 -10.304 1.00 92.00 97 ARG A O 1
ATOM 752 N N . THR A 1 98 ? 1.442 5.568 -9.905 1.00 94.19 98 THR A N 1
ATOM 753 C CA . THR A 1 98 ? 1.187 4.825 -8.673 1.00 94.19 98 THR A CA 1
ATOM 754 C C . THR A 1 98 ? -0.008 3.906 -8.856 1.00 94.19 98 THR A C 1
ATOM 756 O O . THR A 1 98 ? -1.099 4.332 -9.228 1.00 94.19 98 THR A O 1
ATOM 759 N N . GLU A 1 99 ? 0.200 2.634 -8.564 1.00 94.50 99 GLU A N 1
ATOM 760 C CA . GLU A 1 99 ? -0.800 1.578 -8.593 1.00 94.50 99 GLU A CA 1
ATOM 761 C C . GLU A 1 99 ? -1.041 1.101 -7.162 1.00 94.50 99 GLU A C 1
ATOM 763 O O . GLU A 1 99 ? -0.086 0.884 -6.416 1.00 94.50 99 GLU A O 1
ATOM 768 N N . VAL A 1 100 ? -2.306 0.956 -6.768 1.00 95.25 100 VAL A N 1
ATOM 769 C CA . VAL A 1 100 ? -2.679 0.396 -5.465 1.00 95.25 100 VAL A CA 1
ATOM 770 C C . VAL A 1 100 ? -3.332 -0.952 -5.693 1.00 95.25 100 VAL A C 1
ATOM 772 O O . VAL A 1 100 ? -4.281 -1.055 -6.475 1.00 95.25 100 VAL A O 1
ATOM 775 N N . TYR A 1 101 ? -2.832 -1.969 -5.007 1.00 92.69 101 TYR A N 1
ATOM 776 C CA . TYR A 1 101 ? -3.283 -3.347 -5.120 1.00 92.69 101 TYR A CA 1
ATOM 777 C C . TYR A 1 101 ? -3.821 -3.844 -3.789 1.00 92.69 101 TYR A C 1
ATOM 779 O O . TYR A 1 101 ? -3.251 -3.562 -2.734 1.00 92.69 101 TYR A O 1
ATOM 787 N N . ASP A 1 102 ? -4.894 -4.617 -3.867 1.00 93.06 102 ASP A N 1
ATOM 788 C CA . ASP A 1 102 ? -5.427 -5.350 -2.729 1.00 93.06 102 ASP A CA 1
ATOM 789 C C . ASP A 1 102 ? -4.530 -6.554 -2.412 1.00 93.06 102 ASP A C 1
ATOM 791 O O . ASP A 1 102 ? -4.306 -7.407 -3.277 1.00 93.06 102 ASP A O 1
ATOM 795 N N . MET A 1 103 ? -4.014 -6.621 -1.185 1.00 89.75 103 MET A N 1
ATOM 796 C CA . MET A 1 103 ? -3.121 -7.690 -0.724 1.00 89.75 103 MET A CA 1
ATOM 797 C C . MET A 1 103 ? -3.851 -8.794 0.039 1.00 89.75 103 MET A C 1
ATOM 799 O O . MET A 1 103 ? -3.214 -9.787 0.394 1.00 89.75 103 MET A O 1
ATOM 803 N N . ASP A 1 104 ? -5.159 -8.649 0.244 1.00 89.12 104 ASP A N 1
ATOM 804 C CA . ASP A 1 104 ? -5.968 -9.623 0.962 1.00 89.12 104 ASP A CA 1
ATOM 805 C C . ASP A 1 104 ? -6.429 -10.739 0.017 1.00 89.12 104 ASP A C 1
ATOM 807 O O . ASP A 1 104 ? -7.416 -10.613 -0.714 1.00 89.12 104 ASP A O 1
ATOM 811 N N . TYR A 1 105 ? -5.614 -11.792 -0.088 1.00 82.69 105 TYR A N 1
ATOM 812 C CA . TYR A 1 105 ? -5.889 -12.915 -0.977 1.00 82.69 105 TYR A CA 1
ATOM 813 C C . TYR A 1 105 ? -5.309 -14.227 -0.524 1.00 82.69 105 TYR A C 1
ATOM 815 O O . TYR A 1 105 ? -4.238 -14.279 0.082 1.00 82.69 105 TYR A O 1
ATOM 823 N N . ASP A 1 106 ? -5.979 -15.301 -0.933 1.00 79.19 106 ASP A N 1
ATOM 824 C CA . ASP A 1 106 ? -5.405 -16.627 -0.837 1.00 79.19 106 ASP A CA 1
ATOM 825 C C . ASP A 1 106 ? -4.342 -16.796 -1.943 1.00 79.19 106 ASP A C 1
ATOM 827 O O . ASP A 1 106 ? -4.659 -16.730 -3.138 1.00 79.19 106 ASP A O 1
ATOM 831 N N . PRO A 1 107 ? -3.061 -17.023 -1.595 1.00 73.00 107 PRO A N 1
ATOM 832 C CA . PRO A 1 107 ? -2.016 -17.274 -2.583 1.00 73.00 107 PRO A CA 1
ATOM 833 C C . PRO A 1 107 ? -2.304 -18.492 -3.476 1.00 73.00 107 PRO A C 1
ATOM 835 O O . PRO A 1 107 ? -1.740 -18.581 -4.567 1.00 73.00 107 PRO A O 1
ATOM 838 N N . LEU A 1 108 ? -3.167 -19.421 -3.047 1.00 71.62 108 LEU A N 1
ATOM 839 C CA . LEU A 1 108 ? -3.598 -20.580 -3.832 1.00 71.62 108 LEU A CA 1
ATOM 840 C C . LEU A 1 108 ? -4.628 -20.229 -4.918 1.00 71.62 108 LEU A C 1
ATOM 842 O O . LEU A 1 108 ? -4.779 -20.991 -5.872 1.00 71.62 108 LEU A O 1
ATOM 846 N N . GLU A 1 109 ? -5.315 -19.090 -4.806 1.00 67.62 109 GLU A N 1
ATOM 847 C CA . GLU A 1 109 ? -6.305 -18.618 -5.787 1.00 67.62 109 GLU A CA 1
ATOM 848 C C . GLU A 1 109 ? -5.676 -17.841 -6.955 1.00 67.62 109 GLU A C 1
ATOM 850 O O . GLU A 1 109 ? -6.340 -17.546 -7.955 1.00 67.62 109 GLU A O 1
ATOM 855 N N . ALA A 1 110 ? -4.380 -17.528 -6.871 1.00 64.31 110 ALA A N 1
ATOM 856 C CA . ALA A 1 110 ? -3.647 -16.894 -7.955 1.00 64.31 110 ALA A CA 1
ATOM 857 C C . ALA A 1 110 ? -3.386 -17.906 -9.090 1.00 64.31 110 ALA A C 1
ATOM 859 O O . ALA A 1 110 ? -2.549 -18.800 -8.969 1.00 64.31 110 ALA A O 1
ATOM 860 N N . VAL A 1 111 ? -4.070 -17.735 -10.233 1.00 54.88 111 VAL A N 1
ATOM 861 C CA . VAL A 1 111 ? -3.942 -18.606 -11.431 1.00 54.88 111 VAL A CA 1
ATOM 862 C C . VAL A 1 111 ? -2.513 -18.641 -11.967 1.00 54.88 111 VAL A C 1
ATOM 864 O O . VAL A 1 111 ? -2.097 -19.580 -12.646 1.00 54.88 111 VAL A O 1
ATOM 867 N N . SER A 1 112 ? -1.733 -17.610 -11.673 1.00 57.16 112 SER A N 1
ATOM 868 C CA . SER A 1 112 ? -0.303 -17.600 -11.914 1.00 57.16 112 SER A CA 1
ATOM 869 C C . SER A 1 112 ? 0.369 -16.939 -10.719 1.00 57.16 112 SER A C 1
ATOM 871 O O . SER A 1 112 ? 0.006 -15.803 -10.398 1.00 57.16 112 SER A O 1
ATOM 873 N N . PRO A 1 113 ? 1.337 -17.606 -10.059 1.00 52.25 113 PRO A N 1
ATOM 874 C CA . PRO A 1 113 ? 2.196 -16.895 -9.129 1.00 52.25 113 PRO A CA 1
ATOM 875 C C . PRO A 1 113 ? 2.835 -15.734 -9.900 1.00 52.25 113 PRO A C 1
ATOM 877 O O . PRO A 1 113 ? 3.120 -15.904 -11.092 1.00 52.25 113 PRO A O 1
ATOM 880 N N . PRO A 1 114 ? 3.038 -14.568 -9.268 1.00 54.97 114 PRO A N 1
ATOM 881 C CA . PRO A 1 114 ? 3.691 -13.441 -9.921 1.00 54.97 114 PRO A CA 1
ATOM 882 C C . PRO A 1 114 ? 4.996 -13.930 -10.559 1.00 54.97 114 PRO A C 1
ATOM 884 O O . PRO A 1 114 ? 5.915 -14.387 -9.878 1.00 54.97 114 PRO A O 1
ATOM 887 N N . SER A 1 115 ? 5.033 -13.969 -11.891 1.00 46.16 115 SER A N 1
ATOM 888 C CA . SER A 1 115 ? 6.130 -14.587 -12.628 1.00 46.16 115 SER A CA 1
ATOM 889 C C . SER A 1 115 ? 7.168 -13.525 -12.952 1.00 46.16 115 SER A C 1
ATOM 891 O O . SER A 1 115 ? 6.852 -12.509 -13.567 1.00 46.16 115 SER A O 1
ATOM 893 N N . GLY A 1 116 ? 8.423 -13.772 -12.581 1.00 55.31 116 GLY A N 1
ATOM 894 C CA . GLY A 1 116 ? 9.517 -12.832 -12.799 1.00 55.31 116 GLY A CA 1
ATOM 895 C C . GLY A 1 116 ? 9.777 -11.940 -11.588 1.00 55.31 116 GLY A C 1
ATOM 896 O O . GLY A 1 116 ? 9.603 -12.343 -10.445 1.00 55.31 116 GLY A O 1
ATOM 897 N N . TRP A 1 117 ? 10.264 -10.724 -11.835 1.00 48.88 117 TRP A N 1
ATOM 898 C CA . TRP A 1 117 ? 10.881 -9.839 -10.840 1.00 48.88 117 TRP A CA 1
ATOM 899 C C . TRP A 1 117 ? 9.836 -9.105 -9.973 1.00 48.88 117 TRP A C 1
ATOM 901 O O . TRP A 1 117 ? 10.076 -8.016 -9.450 1.00 48.88 117 TRP A O 1
ATOM 911 N N . GLU A 1 118 ? 8.661 -9.708 -9.891 1.00 55.28 118 GLU A N 1
ATOM 912 C CA . GLU A 1 118 ? 7.470 -9.350 -9.149 1.00 55.28 118 GLU A CA 1
ATOM 913 C C . GLU A 1 118 ? 7.496 -10.061 -7.792 1.00 55.28 118 GLU A C 1
ATOM 915 O O . GLU A 1 118 ? 6.536 -10.699 -7.379 1.00 55.28 118 GLU A O 1
ATOM 920 N N . PHE A 1 119 ? 8.625 -9.983 -7.083 1.00 55.75 119 PHE A N 1
ATOM 921 C CA . PHE A 1 119 ? 8.717 -10.475 -5.709 1.00 55.75 119 PHE A CA 1
ATOM 922 C C . PHE A 1 119 ? 7.922 -9.557 -4.793 1.00 55.75 119 PHE A C 1
ATOM 924 O O . PHE A 1 119 ? 8.516 -8.851 -3.999 1.00 55.75 119 PHE A O 1
ATOM 931 N N . PHE A 1 120 ? 6.612 -9.448 -4.946 1.00 64.50 120 PHE A N 1
ATOM 932 C CA . PHE A 1 120 ? 5.774 -8.648 -4.066 1.00 64.50 120 PHE A CA 1
ATOM 933 C C . PHE A 1 120 ? 5.930 -9.092 -2.613 1.00 64.50 120 PHE A C 1
ATOM 935 O O . PHE A 1 120 ? 6.379 -10.206 -2.329 1.00 64.50 120 PHE A O 1
ATOM 942 N N . PHE A 1 121 ? 5.551 -8.215 -1.686 1.00 71.44 121 PHE A N 1
ATOM 943 C CA . PHE A 1 121 ? 5.275 -8.665 -0.329 1.00 71.44 121 PHE A CA 1
ATOM 944 C C . PHE A 1 121 ? 4.309 -9.865 -0.383 1.00 71.44 121 PHE A C 1
ATOM 946 O O . PHE A 1 121 ? 3.485 -9.939 -1.302 1.00 71.44 121 PHE A O 1
ATOM 953 N N . PRO A 1 122 ? 4.432 -10.838 0.536 1.00 78.44 122 PRO A N 1
ATOM 954 C CA . PRO A 1 122 ? 3.458 -11.919 0.607 1.00 78.44 122 PRO A CA 1
ATOM 955 C C . PRO A 1 122 ? 2.042 -11.342 0.785 1.00 78.44 122 PRO A C 1
ATOM 957 O O . PRO A 1 122 ? 1.916 -10.202 1.249 1.00 78.44 122 PRO A O 1
ATOM 960 N N . PRO A 1 123 ? 0.990 -12.103 0.426 1.00 84.31 123 PRO A N 1
ATOM 961 C CA . PRO A 1 123 ? -0.378 -11.724 0.755 1.00 84.31 123 PRO A CA 1
ATOM 962 C C . PRO A 1 123 ? -0.471 -11.311 2.225 1.00 84.31 123 PRO A C 1
ATOM 964 O O . PRO A 1 123 ? 0.166 -11.918 3.093 1.00 84.31 123 PRO A O 1
ATOM 967 N N . LEU A 1 124 ? -1.229 -10.253 2.480 1.00 87.12 124 LEU A N 1
ATOM 968 C CA . LEU A 1 124 ? -1.384 -9.671 3.801 1.00 87.12 124 LEU A CA 1
ATOM 969 C C . LEU A 1 124 ? -2.847 -9.298 3.979 1.00 87.12 124 LEU A C 1
ATOM 971 O O . LEU A 1 124 ? -3.348 -8.425 3.267 1.00 87.12 124 LEU A O 1
ATOM 975 N N . GLU A 1 125 ? -3.492 -9.964 4.936 1.00 90.00 125 GLU A N 1
ATOM 976 C CA . GLU A 1 125 ? -4.855 -9.647 5.352 1.00 90.00 125 GLU A CA 1
ATOM 977 C C . GLU A 1 125 ? -4.944 -8.159 5.678 1.00 90.00 125 GLU A C 1
ATOM 979 O O . GLU A 1 125 ? -4.038 -7.559 6.267 1.00 90.00 125 GLU A O 1
ATOM 984 N N . ASP A 1 126 ? -6.015 -7.554 5.198 1.00 91.88 126 ASP A N 1
ATOM 985 C CA . ASP A 1 126 ? -6.262 -6.132 5.273 1.00 91.88 126 ASP A CA 1
ATOM 986 C C . ASP A 1 126 ? -5.232 -5.182 4.624 1.00 91.88 126 ASP A C 1
ATOM 988 O O . ASP A 1 126 ? -5.377 -3.956 4.696 1.00 91.88 126 ASP A O 1
ATOM 992 N N . GLY A 1 127 ? -4.228 -5.710 3.925 1.00 93.38 127 GLY A N 1
ATOM 993 C CA . GLY A 1 127 ? -3.151 -4.931 3.326 1.00 93.38 127 GLY A CA 1
ATOM 994 C C . GLY A 1 127 ? -3.514 -4.277 1.992 1.00 93.38 127 GLY A C 1
ATOM 995 O O . GLY A 1 127 ? -4.237 -4.833 1.165 1.00 93.38 127 GLY A O 1
ATOM 996 N N . LEU A 1 128 ? -2.930 -3.105 1.753 1.00 94.50 128 LEU A N 1
ATOM 997 C CA . LEU A 1 128 ? -2.891 -2.416 0.468 1.00 94.50 128 LEU A CA 1
ATOM 998 C C . LEU A 1 128 ? -1.438 -2.180 0.073 1.00 94.50 128 LEU A C 1
ATOM 1000 O O . LEU A 1 128 ? -0.688 -1.525 0.798 1.00 94.50 128 LEU A O 1
ATOM 1004 N N . LEU A 1 129 ? -1.044 -2.679 -1.096 1.00 93.44 129 LEU A N 1
ATOM 1005 C CA . LEU A 1 129 ? 0.260 -2.392 -1.678 1.00 93.44 129 LEU A CA 1
ATOM 1006 C C . LEU A 1 129 ? 0.154 -1.170 -2.579 1.00 93.44 129 LEU A C 1
ATOM 1008 O O . LEU A 1 129 ? -0.496 -1.216 -3.619 1.00 93.44 129 LEU A O 1
ATOM 1012 N N . LEU A 1 130 ? 0.878 -0.116 -2.235 1.00 94.06 130 LEU A N 1
ATOM 1013 C CA . LEU A 1 130 ? 1.176 0.984 -3.132 1.00 94.06 130 LEU A CA 1
ATOM 1014 C C . LEU A 1 130 ? 2.472 0.685 -3.870 1.00 94.06 130 LEU A C 1
ATOM 1016 O O . LEU A 1 130 ? 3.506 0.436 -3.255 1.00 94.06 130 LEU A O 1
ATOM 1020 N N . ARG A 1 131 ? 2.426 0.761 -5.193 1.00 92.12 131 ARG A N 1
ATOM 1021 C CA . ARG A 1 131 ? 3.574 0.595 -6.073 1.00 92.12 131 ARG A CA 1
ATOM 1022 C C . ARG A 1 131 ? 3.681 1.807 -6.976 1.00 92.12 131 ARG A C 1
ATOM 1024 O O . ARG A 1 131 ? 2.863 2.007 -7.867 1.00 92.12 131 ARG A O 1
ATOM 1031 N N . THR A 1 132 ? 4.732 2.581 -6.771 1.00 92.44 132 THR A N 1
ATOM 1032 C CA . THR A 1 132 ? 5.064 3.723 -7.613 1.00 92.44 132 THR A CA 1
ATOM 1033 C C . THR A 1 132 ? 6.205 3.349 -8.537 1.00 92.44 132 THR A C 1
ATOM 1035 O O . THR A 1 132 ? 7.214 2.817 -8.085 1.00 92.44 132 THR A O 1
ATOM 1038 N N . ARG A 1 133 ? 6.056 3.616 -9.830 1.00 89.94 133 ARG A N 1
ATOM 1039 C CA . ARG A 1 133 ? 7.062 3.335 -10.856 1.00 89.94 133 ARG A CA 1
ATOM 1040 C C . ARG A 1 133 ? 7.374 4.618 -11.607 1.00 89.94 133 ARG A C 1
ATOM 1042 O O . ARG A 1 133 ? 6.438 5.320 -11.987 1.00 89.94 133 ARG A O 1
ATOM 1049 N N . SER A 1 134 ? 8.646 4.886 -11.867 1.00 87.62 134 SER A N 1
ATOM 1050 C CA . SER A 1 134 ? 9.031 5.866 -12.879 1.00 87.62 134 SER A CA 1
ATOM 1051 C C . SER A 1 134 ? 9.150 5.190 -14.246 1.00 87.62 134 SER A C 1
ATOM 1053 O O . SER A 1 134 ? 9.618 4.052 -14.355 1.00 87.62 134 SER A O 1
ATOM 1055 N N . SER A 1 135 ? 8.662 5.860 -15.293 1.00 69.88 135 SER A N 1
ATOM 1056 C CA . SER A 1 135 ? 8.820 5.418 -16.685 1.00 69.88 135 SER A CA 1
ATOM 1057 C C . SER A 1 135 ? 9.810 6.279 -17.475 1.00 69.88 135 SER A C 1
ATOM 1059 O O . SER A 1 135 ? 9.792 6.233 -18.707 1.00 69.88 135 SER A O 1
ATOM 1061 N N . ALA A 1 136 ? 10.636 7.081 -16.797 1.00 59.56 136 ALA A N 1
ATOM 1062 C CA . ALA A 1 136 ? 11.647 7.888 -17.466 1.00 59.56 136 ALA A CA 1
ATOM 1063 C C . ALA A 1 136 ? 12.569 6.973 -18.291 1.00 59.56 136 ALA A C 1
ATOM 1065 O O . ALA A 1 136 ? 12.923 5.883 -17.842 1.00 59.56 136 ALA A O 1
ATOM 1066 N N . GLU A 1 137 ? 12.903 7.385 -19.518 1.00 56.94 137 GLU A N 1
ATOM 1067 C CA . GLU A 1 137 ? 13.830 6.659 -20.392 1.00 56.94 137 GLU A CA 1
ATOM 1068 C C . GLU A 1 137 ? 15.142 6.397 -19.638 1.00 56.94 137 GLU A C 1
ATOM 1070 O O . GLU A 1 137 ? 15.928 7.313 -19.408 1.00 56.94 137 GLU A O 1
ATOM 1075 N N . GLY A 1 138 ? 15.358 5.158 -19.193 1.00 60.44 138 GLY A N 1
ATOM 1076 C CA . GLY A 1 138 ? 16.451 4.843 -18.281 1.00 60.44 138 GLY A CA 1
ATOM 1077 C C . GLY A 1 138 ? 16.105 3.725 -17.300 1.00 60.44 138 GLY A C 1
ATOM 1078 O O . GLY A 1 138 ? 15.139 2.985 -17.517 1.00 60.44 138 GLY A O 1
ATOM 1079 N N . PRO A 1 139 ? 16.924 3.560 -16.249 1.00 65.12 139 PRO A N 1
ATOM 1080 C CA . PRO A 1 139 ? 16.712 2.520 -15.271 1.00 65.12 139 PRO A CA 1
ATOM 1081 C C . PRO A 1 139 ? 15.394 2.715 -14.507 1.00 65.12 139 PRO A C 1
ATOM 1083 O O . PRO A 1 139 ? 15.135 3.783 -13.955 1.00 65.12 139 PRO A O 1
ATOM 1086 N N . CYS A 1 140 ? 14.548 1.685 -14.464 1.00 75.06 140 CYS A N 1
ATOM 1087 C CA . CYS A 1 140 ? 13.226 1.779 -13.850 1.00 75.06 140 CYS A CA 1
ATOM 1088 C C . CYS A 1 140 ? 13.356 1.768 -12.327 1.00 75.06 140 CYS A C 1
ATOM 1090 O O . CYS A 1 140 ? 13.839 0.795 -11.735 1.00 75.06 140 CYS A O 1
ATOM 1092 N N . ARG A 1 141 ? 12.869 2.834 -11.686 1.00 85.25 141 ARG A N 1
ATOM 1093 C CA . ARG A 1 141 ? 12.792 2.918 -10.229 1.00 85.25 141 ARG A CA 1
ATOM 1094 C C . ARG A 1 141 ? 11.408 2.535 -9.759 1.00 85.25 141 ARG A C 1
ATOM 1096 O O . ARG A 1 141 ? 10.395 2.963 -10.316 1.00 85.25 141 ARG A O 1
ATOM 1103 N N . ILE A 1 142 ? 11.371 1.718 -8.714 1.00 88.38 142 ILE A N 1
ATOM 1104 C CA . ILE A 1 142 ? 10.127 1.259 -8.109 1.00 88.38 142 ILE A CA 1
ATOM 1105 C C . ILE A 1 142 ? 10.185 1.528 -6.613 1.00 88.38 142 ILE A C 1
ATOM 1107 O O . ILE A 1 142 ? 11.111 1.094 -5.936 1.00 88.38 142 ILE A O 1
ATOM 1111 N N . ILE A 1 143 ? 9.167 2.208 -6.106 1.00 89.31 143 ILE A N 1
ATOM 1112 C CA . ILE A 1 143 ? 8.908 2.372 -4.681 1.00 89.31 143 ILE A CA 1
ATOM 1113 C C . ILE A 1 143 ? 7.688 1.530 -4.338 1.00 89.31 143 ILE A C 1
ATOM 1115 O O . ILE A 1 143 ? 6.644 1.661 -4.978 1.00 89.31 143 ILE A O 1
ATOM 1119 N N . GLU A 1 144 ? 7.808 0.684 -3.324 1.00 91.50 144 GLU A N 1
ATOM 1120 C CA . GLU A 1 144 ? 6.697 -0.107 -2.814 1.00 91.50 144 GLU A CA 1
ATOM 1121 C C . GLU A 1 144 ? 6.502 0.099 -1.320 1.00 91.50 144 GLU A C 1
ATOM 1123 O O . GLU A 1 144 ? 7.459 0.065 -0.547 1.00 91.50 144 GLU A O 1
ATOM 1128 N N . ALA A 1 145 ? 5.243 0.262 -0.929 1.00 92.62 145 ALA A N 1
ATOM 1129 C CA . ALA A 1 145 ? 4.817 0.476 0.443 1.00 92.62 145 ALA A CA 1
ATOM 1130 C C . ALA A 1 145 ? 3.556 -0.341 0.713 1.00 92.62 145 ALA A C 1
ATOM 1132 O O . ALA A 1 145 ? 2.601 -0.260 -0.057 1.00 92.62 145 ALA A O 1
ATOM 1133 N N . VAL A 1 146 ? 3.525 -1.099 1.803 1.00 92.56 146 VAL A N 1
ATOM 1134 C CA . VAL A 1 146 ? 2.314 -1.797 2.247 1.00 92.56 146 VAL A CA 1
ATOM 1135 C C . VAL A 1 146 ? 1.722 -1.048 3.426 1.00 92.56 146 VAL A C 1
ATOM 1137 O O . VAL A 1 146 ? 2.427 -0.786 4.396 1.00 92.56 146 VAL A O 1
ATOM 1140 N N . HIS A 1 147 ? 0.441 -0.708 3.341 1.00 94.19 147 HIS A N 1
ATOM 1141 C CA . HIS A 1 147 ? -0.325 -0.093 4.422 1.00 94.19 147 HIS A CA 1
ATOM 1142 C C . HIS A 1 147 ? -1.480 -1.004 4.820 1.00 94.19 147 HIS A C 1
ATOM 1144 O O . HIS A 1 147 ? -2.127 -1.588 3.953 1.00 94.19 147 HIS A O 1
ATOM 1150 N N . LEU A 1 148 ? -1.764 -1.097 6.116 1.00 94.50 148 LEU A N 1
ATOM 1151 C CA . LEU A 1 148 ? -2.922 -1.830 6.617 1.00 94.50 148 LEU A CA 1
ATOM 1152 C C . LEU A 1 148 ? -4.154 -0.927 6.692 1.00 94.50 148 LEU A C 1
ATOM 1154 O O . LEU A 1 148 ? -4.056 0.247 7.060 1.00 94.50 148 LEU A O 1
ATOM 1158 N N . VAL A 1 149 ? -5.320 -1.486 6.377 1.00 95.00 149 VAL A N 1
ATOM 1159 C CA . VAL A 1 149 ? -6.615 -0.875 6.690 1.00 95.00 149 VAL A CA 1
ATOM 1160 C C . VAL A 1 149 ? -7.103 -1.461 8.009 1.00 95.00 149 VAL A C 1
ATOM 1162 O O . VAL A 1 149 ? -7.329 -2.657 8.114 1.00 95.00 149 VAL A O 1
ATOM 1165 N N . LEU A 1 150 ? -7.255 -0.626 9.033 1.00 92.75 150 LEU A N 1
ATOM 1166 C CA . LEU A 1 150 ? -7.562 -1.069 10.389 1.00 92.75 150 LEU A CA 1
ATOM 1167 C C . LEU A 1 150 ? -8.948 -0.586 10.833 1.00 92.75 150 LEU A C 1
ATOM 1169 O O . LEU A 1 150 ? -9.286 0.584 10.614 1.00 92.75 150 LEU A O 1
ATOM 1173 N N . PRO A 1 151 ? -9.742 -1.434 11.512 1.00 92.56 151 PRO A N 1
ATOM 1174 C CA . PRO A 1 151 ? -10.961 -1.000 12.173 1.00 92.56 151 PRO A CA 1
ATOM 1175 C C . PRO A 1 151 ? -10.636 -0.260 13.477 1.00 92.56 151 PRO A C 1
ATOM 1177 O O . PRO A 1 151 ? -9.883 -0.739 14.325 1.00 92.56 151 PRO A O 1
ATOM 1180 N N . VAL A 1 152 ? -11.252 0.904 13.669 1.00 92.06 152 VAL A N 1
ATOM 1181 C CA . VAL A 1 152 ? -11.139 1.726 14.877 1.00 92.06 152 VAL A CA 1
ATOM 1182 C C . VAL A 1 152 ? -12.523 1.951 15.465 1.00 92.06 152 VAL A C 1
ATOM 1184 O O . VAL A 1 152 ? -13.443 2.391 14.777 1.00 92.06 152 VAL A O 1
ATOM 1187 N N . LEU A 1 153 ? -12.660 1.664 16.760 1.00 93.62 153 LEU A N 1
ATOM 1188 C CA . LEU A 1 153 ? -13.881 1.926 17.516 1.00 93.62 153 LEU A CA 1
ATOM 1189 C C . LEU A 1 153 ? -13.967 3.416 17.868 1.00 93.62 153 LEU A C 1
ATOM 1191 O O . LEU A 1 153 ? -13.082 3.963 18.530 1.00 93.62 153 LEU A O 1
ATOM 1195 N N . LEU A 1 154 ? -15.043 4.064 17.439 1.00 91.94 154 LEU A N 1
ATOM 1196 C CA . LEU A 1 154 ? -15.341 5.455 17.743 1.00 91.94 154 LEU A CA 1
ATOM 1197 C C . LEU A 1 154 ? -16.017 5.593 19.122 1.00 91.94 154 LEU A C 1
ATOM 1199 O O . LEU A 1 154 ? -16.593 4.631 19.638 1.00 91.94 154 LEU A O 1
ATOM 1203 N N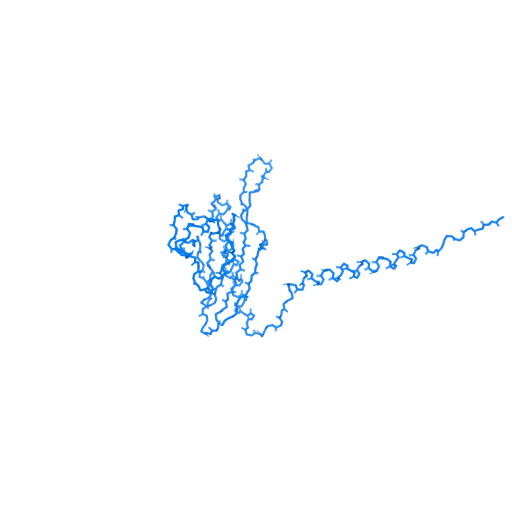 . PRO A 1 155 ? -15.982 6.790 19.744 1.00 93.38 155 PRO A N 1
ATOM 1204 C CA . PRO A 1 155 ? -16.576 7.014 21.067 1.00 93.38 155 PRO A CA 1
ATOM 1205 C C . PRO A 1 155 ? -18.086 6.752 21.154 1.00 93.38 155 PRO A C 1
ATOM 1207 O O . PRO A 1 155 ? -18.606 6.530 22.245 1.00 93.38 155 PRO A O 1
ATOM 1210 N N . ASP A 1 156 ? -18.792 6.790 20.025 1.00 93.62 156 ASP A N 1
ATOM 1211 C CA . ASP A 1 156 ? -20.221 6.477 19.915 1.00 93.62 156 ASP A CA 1
ATOM 1212 C C . ASP A 1 156 ? -20.507 4.967 19.783 1.00 93.62 156 ASP A C 1
ATOM 1214 O O . ASP A 1 156 ? -21.665 4.561 19.702 1.00 93.62 156 ASP A O 1
ATOM 1218 N N . GLY A 1 157 ? -19.461 4.134 19.791 1.00 92.19 157 GLY A N 1
ATOM 1219 C CA . GLY A 1 157 ? -19.539 2.683 19.645 1.00 92.19 157 GLY A CA 1
ATOM 1220 C C . GLY A 1 157 ? -19.588 2.195 18.196 1.00 92.19 157 GLY A C 1
ATOM 1221 O O . GLY A 1 157 ? -19.664 0.986 17.980 1.00 92.19 157 GLY A O 1
ATOM 1222 N N . SER A 1 158 ? -19.542 3.092 17.208 1.00 92.56 158 SER A N 1
ATOM 1223 C CA . SER A 1 158 ? -19.446 2.716 15.795 1.00 92.56 158 SER A CA 1
ATOM 1224 C C . SER A 1 158 ? -18.013 2.332 15.402 1.00 92.56 158 SER A C 1
ATOM 1226 O O . SER A 1 158 ? -17.054 2.668 16.096 1.00 92.56 158 SER A O 1
ATOM 1228 N N . VAL A 1 159 ? -17.853 1.601 14.296 1.00 91.44 159 VAL A N 1
ATOM 1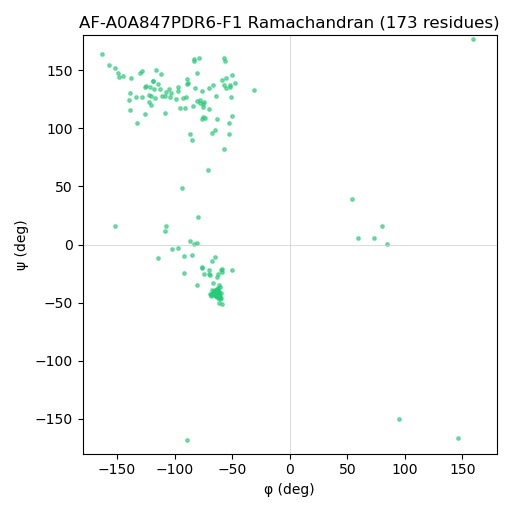229 C CA . VAL A 1 159 ? -16.539 1.226 13.751 1.00 91.44 159 VAL A CA 1
ATOM 1230 C C . VAL A 1 159 ? -16.273 2.039 12.491 1.00 91.44 159 VAL A C 1
ATOM 1232 O O . VAL A 1 159 ? -17.120 2.098 11.602 1.00 91.44 159 VAL A O 1
ATOM 1235 N N . SER A 1 160 ? -15.086 2.633 12.413 1.00 91.69 160 SER A N 1
ATOM 1236 C CA . SER A 1 160 ? -14.570 3.306 11.222 1.00 91.69 160 SER A CA 1
ATOM 1237 C C . SER A 1 160 ? -13.329 2.583 10.709 1.00 91.69 160 SER A C 1
ATOM 1239 O O . SER A 1 160 ? -12.592 1.991 11.495 1.00 91.69 160 SER A O 1
ATOM 1241 N N . LEU A 1 161 ? -13.089 2.628 9.402 1.00 93.12 161 LEU A N 1
ATOM 1242 C CA . LEU A 1 161 ? -11.876 2.086 8.798 1.00 93.12 161 LEU A CA 1
ATOM 1243 C C . LEU A 1 161 ? -10.871 3.215 8.586 1.00 93.12 161 LEU A C 1
ATOM 1245 O O . LEU A 1 161 ? -11.209 4.265 8.041 1.00 93.12 161 LEU A O 1
ATOM 1249 N N . VAL A 1 162 ? -9.627 2.994 8.997 1.00 92.25 162 VAL A N 1
ATOM 1250 C CA . VAL A 1 162 ? -8.536 3.952 8.805 1.00 92.25 162 VAL A CA 1
ATOM 1251 C C . VAL A 1 162 ? -7.349 3.273 8.152 1.00 92.25 162 VAL A C 1
ATOM 1253 O O . VAL A 1 162 ? -7.098 2.092 8.366 1.00 92.25 162 VAL A O 1
ATOM 1256 N N . LEU A 1 163 ? -6.598 4.033 7.365 1.00 93.19 163 LEU A N 1
ATOM 1257 C CA . LEU A 1 163 ? -5.319 3.571 6.848 1.00 93.19 163 LEU A CA 1
ATOM 1258 C C . LEU A 1 163 ? -4.239 3.792 7.908 1.00 93.19 163 LEU A C 1
ATOM 1260 O O . LEU A 1 163 ? -4.163 4.882 8.481 1.00 93.19 163 LEU A O 1
ATOM 1264 N N . GLU A 1 164 ? -3.388 2.796 8.128 1.00 89.25 164 GLU A N 1
ATOM 1265 C CA . GLU A 1 164 ? -2.221 2.926 8.995 1.00 89.25 164 GLU A CA 1
ATOM 1266 C C . GLU A 1 164 ? -1.338 4.106 8.549 1.00 89.25 164 GLU A C 1
ATOM 1268 O O . GLU A 1 164 ? -1.070 4.306 7.357 1.00 89.25 164 GLU A O 1
ATOM 1273 N N . GLU A 1 165 ? -0.901 4.917 9.519 1.00 78.62 165 GLU A N 1
ATOM 1274 C CA . GLU A 1 165 ? -0.135 6.141 9.257 1.00 78.62 165 GLU A CA 1
ATOM 1275 C C . GLU A 1 165 ? 1.204 5.840 8.576 1.00 78.62 165 GLU A C 1
ATOM 1277 O O . GLU A 1 165 ? 1.634 6.579 7.687 1.00 78.62 165 GLU A O 1
ATOM 12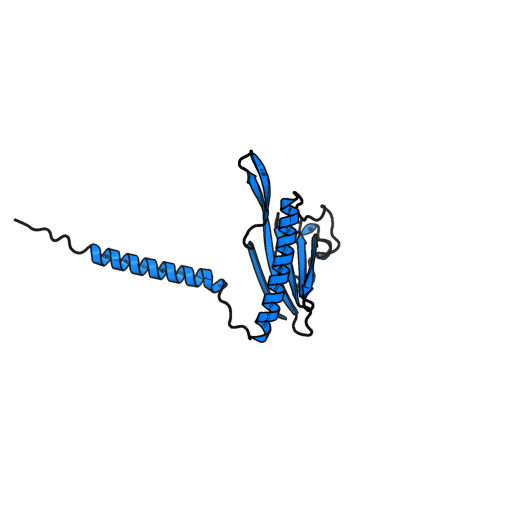82 N N . LYS A 1 166 ? 1.842 4.739 8.978 1.00 84.25 166 LYS A N 1
ATOM 1283 C CA . LYS A 1 166 ? 3.129 4.288 8.458 1.00 84.25 166 LYS A CA 1
ATOM 1284 C C . LYS A 1 166 ? 2.950 2.997 7.670 1.00 84.25 166 LYS A C 1
ATOM 1286 O O . LYS A 1 166 ? 2.096 2.194 8.032 1.00 84.25 166 LYS A O 1
ATOM 1291 N N . PRO A 1 167 ? 3.752 2.783 6.620 1.00 87.75 167 PRO A N 1
ATOM 1292 C CA . PRO A 1 167 ? 3.759 1.497 5.957 1.00 87.75 167 PRO A CA 1
ATOM 1293 C C . PRO A 1 167 ? 4.323 0.428 6.899 1.00 87.75 167 PRO A C 1
ATOM 1295 O O . PRO A 1 167 ? 5.338 0.652 7.562 1.00 87.75 167 PRO A O 1
ATOM 1298 N N . CYS A 1 168 ? 3.695 -0.744 6.923 1.00 86.31 168 CYS A N 1
ATOM 1299 C CA . CYS A 1 168 ? 4.179 -1.908 7.664 1.00 86.31 168 CYS A CA 1
ATOM 1300 C C . CYS A 1 168 ? 5.357 -2.592 6.953 1.00 86.31 168 CYS A C 1
ATOM 1302 O O . CYS A 1 168 ? 6.148 -3.297 7.579 1.00 86.31 168 CYS A O 1
ATOM 1304 N N . ALA A 1 169 ? 5.502 -2.352 5.648 1.00 84.06 169 ALA A N 1
ATOM 1305 C CA . ALA A 1 169 ? 6.644 -2.788 4.867 1.00 84.06 169 ALA A CA 1
ATOM 1306 C C . ALA A 1 169 ? 6.950 -1.794 3.740 1.00 84.06 169 ALA A C 1
ATOM 1308 O O . ALA A 1 169 ? 6.042 -1.214 3.144 1.00 84.06 169 ALA A O 1
ATOM 1309 N N . TRP A 1 170 ? 8.234 -1.597 3.445 1.00 87.62 170 TRP A N 1
ATOM 1310 C CA . TRP A 1 170 ? 8.711 -0.618 2.469 1.00 87.62 170 TRP A CA 1
ATOM 1311 C C . TRP A 1 170 ? 9.936 -1.141 1.727 1.00 87.62 170 TRP A C 1
ATOM 1313 O O . TRP A 1 170 ? 10.779 -1.813 2.324 1.00 87.62 170 TRP A O 1
ATOM 1323 N N . ARG A 1 171 ? 10.064 -0.806 0.440 1.00 85.50 171 ARG A N 1
ATOM 1324 C CA . ARG A 1 171 ? 11.307 -1.009 -0.313 1.00 85.50 171 ARG A CA 1
ATOM 1325 C C . ARG A 1 171 ? 11.423 -0.096 -1.527 1.00 85.50 171 ARG A C 1
ATOM 1327 O O . ARG A 1 171 ? 10.426 0.276 -2.143 1.00 85.50 171 ARG A O 1
ATOM 1334 N N . GLU A 1 172 ? 12.666 0.165 -1.916 1.00 87.44 172 GLU A N 1
ATOM 1335 C CA . GLU A 1 172 ? 13.024 0.852 -3.157 1.00 87.44 172 GLU A CA 1
ATOM 1336 C C . GLU A 1 172 ? 13.855 -0.094 -4.036 1.00 87.44 172 GLU A C 1
ATOM 1338 O O . GLU A 1 172 ? 14.764 -0.769 -3.552 1.00 87.44 172 GLU A O 1
ATOM 1343 N N . LEU A 1 173 ? 13.529 -0.174 -5.325 1.00 80.75 173 LEU A N 1
ATOM 1344 C CA . LEU A 1 173 ? 14.202 -1.020 -6.308 1.00 80.75 173 LEU A CA 1
ATOM 1345 C C . LEU A 1 173 ? 14.759 -0.149 -7.436 1.00 80.75 173 LEU A C 1
ATOM 1347 O O . LEU A 1 173 ? 14.052 0.708 -7.966 1.00 80.75 173 LEU A O 1
ATOM 1351 N N . TRP A 1 174 ? 16.002 -0.430 -7.825 1.00 76.31 174 TRP A N 1
ATOM 1352 C CA . TRP A 1 174 ? 16.761 0.285 -8.853 1.00 76.31 174 TRP A CA 1
ATOM 1353 C C . TRP A 1 174 ? 17.135 -0.711 -9.954 1.00 76.31 174 TRP A C 1
ATOM 1355 O O . TRP A 1 174 ? 17.645 -1.789 -9.634 1.00 76.31 174 TRP A O 1
ATOM 1365 N N . ARG A 1 175 ? 16.835 -0.405 -11.221 1.00 65.88 175 ARG A N 1
ATOM 1366 C CA . ARG A 1 175 ? 17.092 -1.318 -12.349 1.00 65.88 175 ARG A CA 1
ATOM 1367 C C . ARG A 1 175 ? 17.609 -0.624 -13.578 1.00 65.88 175 ARG A C 1
ATOM 1369 O O . ARG A 1 175 ? 16.743 -0.016 -14.226 1.00 65.88 175 ARG A O 1
#

Nearest PDB structures (foldseek):
  8f8q-assembly1_G  TM=3.381E-01  e=8.523E-01  Homo sapiens
  8ptk-assembly1_K  TM=2.832E-01  e=5.377E-01  Sus scrofa

Sequence (175 aa):
MKHVRRGGALPMVLVVLSVASALLGMLFTVLFEDWSFSEMEFEGVDERALMLSSANEALCRVREQLAAGHCPRVPDGVFSSFEARRVLFCEGRDGVRTEVYDMDYDPLEAVSPPSGWEFFFPPLEDGLLLRTRSSAEGPCRIIEAVHLVLPVLLPDGSVSLVLEEKPCAWRELWR

Foldseek 3Di:
DDDDDPDPVVVVVVVVVVVVVVVVVVVVCVVCVVVPPDPDDPVCPVVVVQQVVQLVVVVVVQQVCLVVVHHQFDDDAQDAAQLSQFSDKTDTPQQKIKTKGQLADDCVSHPDRHPPPCPDDHRDHQKIKIWIWHPHPDKIKIKIFIWGWDWDQDPVRDTGTGIDPGGPDIDMDTD

Mean predicted aligned error: 13.4 Å